Protein AF-A0A9R1C2Q3-F1 (afdb_monomer_lite)

Secondary structure (DSSP, 8-state):
--TTTTTT-SS--PPPPHHHHHHHHHHHHHHHHHHHHSSPPTT--HHHHHHHHHHHHHS--S--TT--S-TT-----

InterPro domains:
  IPR016140 Bifunctional inhibitor/plant lipid transfer protein/seed storage helical domain [PF00234] (3-60)
  IPR036312 Bifunctional inhibitor/plant lipid transfer protein/seed storage helical domain superfamily [G3DSA:1.10.110.10] (1-62)
  IPR036312 Bifunctional inhibitor/plant lipid transfer protein/seed storage helical domain superfamily [SSF47699] (1-60)

Sequence (77 aa):
MIPCKAAVAPFSPAPPTDECCRAVRELGQPCLCLLLAGPPISGADRRMLTRLPSICAATTDDDDSDLRQDVGSCTAT

Organism: Triticum turgidum subsp. durum (NCBI:txid4567)

Radius of gyration: 12.1 Å; chains: 1; bounding box: 31×23×31 Å

pLDDT: mean 70.35, std 12.09, range [43.19, 82.75]

Foldseek 3Di:
DPQCLQCFAPPHHDQGDLVRLVVDQVCDDVNLLVCLVDDDDPSGHSVSSLCSNVSSVVPDPDDDDPPPPPNDDPPDD

Structure (mmCIF, N/CA/C/O backbone):
data_AF-A0A9R1C2Q3-F1
#
_entry.id   AF-A0A9R1C2Q3-F1
#
loop_
_atom_site.group_PDB
_atom_site.id
_atom_site.type_symbol
_atom_site.label_atom_id
_atom_site.label_alt_id
_atom_site.label_comp_id
_atom_site.label_asym_id
_atom_site.label_entity_id
_atom_site.label_seq_id
_atom_site.pdbx_PDB_ins_code
_atom_site.Cartn_x
_atom_site.Cartn_y
_atom_site.Cartn_z
_atom_site.occupancy
_atom_site.B_iso_or_equiv
_atom_site.auth_seq_id
_atom_site.auth_comp_id
_atom_site.auth_asym_id
_atom_site.auth_atom_id
_atom_site.pdbx_PDB_model_num
ATOM 1 N N . MET A 1 1 ? 5.333 -7.965 5.230 1.00 53.72 1 MET A N 1
ATOM 2 C CA . MET A 1 1 ? 5.261 -6.486 5.082 1.00 53.72 1 MET A CA 1
ATOM 3 C C . MET A 1 1 ? 6.535 -5.847 4.501 1.00 53.72 1 MET A C 1
ATOM 5 O O . MET A 1 1 ? 6.712 -4.642 4.612 1.00 53.72 1 MET A O 1
ATOM 9 N N . ILE A 1 2 ? 7.421 -6.607 3.849 1.00 57.81 2 ILE A N 1
ATOM 10 C CA . ILE A 1 2 ? 8.638 -6.065 3.224 1.00 57.81 2 ILE A CA 1
ATOM 11 C C . ILE A 1 2 ? 8.464 -5.705 1.729 1.00 57.81 2 ILE A C 1
ATOM 13 O O . ILE A 1 2 ? 9.049 -4.696 1.334 1.00 57.81 2 ILE A O 1
ATOM 17 N N . PRO A 1 3 ? 7.648 -6.399 0.897 1.00 67.50 3 PRO A N 1
ATOM 18 C CA . PRO A 1 3 ? 7.755 -6.229 -0.557 1.00 67.50 3 PRO A CA 1
ATOM 19 C C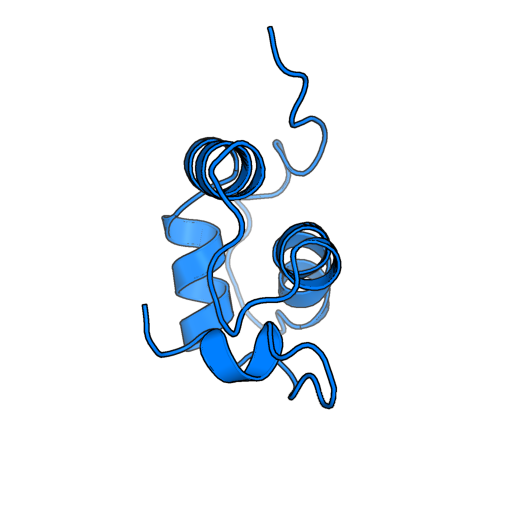 . PRO A 1 3 ? 7.299 -4.845 -1.043 1.00 67.50 3 PRO A C 1
ATOM 21 O O . PRO A 1 3 ? 7.818 -4.341 -2.030 1.00 67.50 3 PRO A O 1
ATOM 24 N N . CYS A 1 4 ? 6.397 -4.177 -0.317 1.00 75.62 4 CYS A N 1
ATOM 25 C CA . CYS A 1 4 ? 5.875 -2.868 -0.718 1.00 75.62 4 CYS A CA 1
ATOM 26 C C . CYS A 1 4 ? 6.605 -1.665 -0.124 1.00 75.62 4 CYS A C 1
ATOM 28 O O . CYS A 1 4 ? 6.289 -0.538 -0.492 1.00 75.62 4 CYS A O 1
ATOM 30 N N . LYS A 1 5 ? 7.577 -1.860 0.77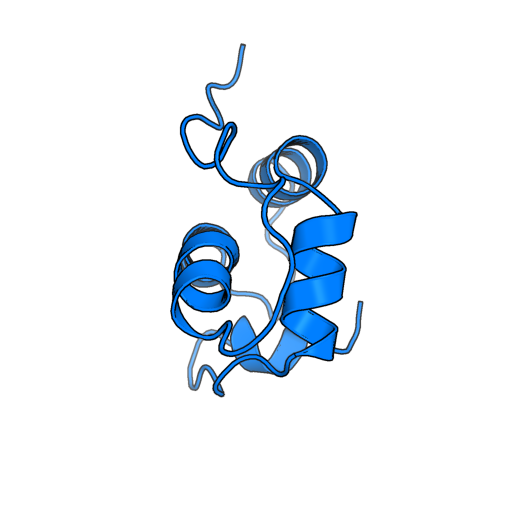9 1.00 76.31 5 LYS A N 1
ATOM 31 C CA . LYS A 1 5 ? 8.198 -0.750 1.525 1.00 76.31 5 LYS A CA 1
ATOM 32 C C . LYS A 1 5 ? 8.858 0.283 0.602 1.00 76.31 5 LYS A C 1
ATOM 34 O O . LYS A 1 5 ? 8.765 1.478 0.855 1.00 76.31 5 LYS A O 1
ATOM 39 N N . ALA A 1 6 ? 9.487 -0.178 -0.478 1.00 76.44 6 ALA A N 1
ATOM 40 C CA . ALA A 1 6 ? 10.109 0.690 -1.477 1.00 76.44 6 ALA A CA 1
ATOM 41 C C . ALA A 1 6 ? 9.072 1.459 -2.315 1.00 76.44 6 ALA A C 1
ATOM 43 O O . ALA A 1 6 ? 9.297 2.616 -2.660 1.00 76.44 6 ALA A O 1
ATOM 44 N N . ALA A 1 7 ? 7.920 0.840 -2.584 1.00 77.56 7 ALA A N 1
ATOM 45 C CA . ALA A 1 7 ? 6.826 1.460 -3.320 1.00 77.56 7 ALA A CA 1
ATOM 46 C C . ALA A 1 7 ? 6.055 2.487 -2.486 1.00 77.56 7 ALA A C 1
ATOM 48 O O . ALA A 1 7 ? 5.443 3.377 -3.055 1.00 77.56 7 ALA A O 1
ATOM 49 N N . VAL A 1 8 ? 6.105 2.404 -1.151 1.00 79.81 8 VAL A N 1
ATOM 50 C CA . VAL A 1 8 ? 5.478 3.375 -0.233 1.00 79.81 8 VAL A CA 1
ATOM 51 C C . VAL A 1 8 ? 6.471 4.344 0.401 1.00 79.81 8 VAL A C 1
ATOM 53 O O . VAL A 1 8 ? 6.136 5.017 1.374 1.00 79.81 8 VAL A O 1
ATOM 56 N N . ALA A 1 9 ? 7.697 4.424 -0.113 1.00 81.69 9 ALA A N 1
ATOM 57 C CA . ALA A 1 9 ? 8.698 5.333 0.422 1.00 81.69 9 ALA A CA 1
ATOM 58 C C . ALA A 1 9 ? 8.323 6.805 0.121 1.00 81.69 9 ALA A C 1
ATOM 60 O O . ALA A 1 9 ? 7.994 7.121 -1.022 1.00 81.69 9 ALA A O 1
ATOM 61 N N . PRO A 1 10 ? 8.411 7.726 1.102 1.00 73.12 10 PRO A N 1
ATOM 62 C CA . PRO A 1 10 ? 7.950 9.113 0.946 1.00 73.12 10 PRO A CA 1
ATOM 63 C C . PRO A 1 10 ? 8.775 9.964 -0.025 1.00 73.12 10 PRO A C 1
ATOM 65 O O . PRO A 1 10 ? 8.233 10.866 -0.653 1.00 73.12 10 PRO A O 1
ATOM 68 N N . PHE A 1 11 ? 10.078 9.700 -0.150 1.00 69.12 11 PHE A N 1
ATOM 69 C CA . PHE A 1 11 ? 10.979 10.561 -0.928 1.00 69.12 11 PHE A CA 1
ATOM 70 C C . PHE A 1 11 ? 11.397 9.981 -2.286 1.00 69.12 11 PHE A C 1
ATOM 72 O O . PHE A 1 11 ? 11.739 10.755 -3.173 1.00 69.12 11 PHE A O 1
ATOM 79 N N . SER A 1 12 ? 11.315 8.659 -2.474 1.00 61.50 12 SER A N 1
ATOM 80 C CA . SER A 1 12 ? 11.668 7.988 -3.734 1.00 61.50 12 SER A CA 1
ATOM 81 C C . SER A 1 12 ? 10.884 6.682 -3.886 1.00 61.50 12 SER A C 1
ATOM 83 O O . SER A 1 12 ? 11.421 5.615 -3.574 1.00 61.50 12 SER A O 1
ATOM 85 N N . PRO A 1 13 ? 9.613 6.736 -4.314 1.00 67.56 13 PRO A N 1
ATOM 86 C CA . PRO A 1 13 ? 8.849 5.526 -4.565 1.00 67.56 13 PRO A CA 1
ATOM 87 C C . PRO A 1 13 ? 9.461 4.755 -5.739 1.00 67.56 13 PRO A C 1
ATOM 89 O O . PRO A 1 13 ? 9.466 5.228 -6.875 1.00 67.56 13 PRO A O 1
ATOM 92 N N . ALA A 1 14 ? 9.991 3.566 -5.460 1.00 76.75 14 ALA A N 1
ATOM 93 C CA . ALA A 1 14 ? 10.360 2.617 -6.503 1.00 76.75 14 ALA A CA 1
ATOM 94 C C . ALA A 1 14 ? 9.084 2.023 -7.132 1.00 76.75 14 ALA A C 1
ATOM 96 O O . ALA A 1 14 ? 8.058 1.942 -6.446 1.00 76.75 14 ALA A O 1
ATOM 97 N N . PRO A 1 15 ? 9.113 1.585 -8.404 1.00 76.50 15 PRO A N 1
ATOM 98 C CA . PRO A 1 15 ? 7.993 0.839 -8.967 1.00 76.50 15 PRO A CA 1
ATOM 99 C C . PRO A 1 15 ? 7.701 -0.398 -8.095 1.00 76.50 15 PRO A C 1
ATOM 101 O O . PRO A 1 15 ? 8.646 -1.078 -7.676 1.00 76.50 15 PRO A O 1
ATOM 104 N N . PRO A 1 16 ? 6.426 -0.680 -7.764 1.00 79.38 16 PRO A N 1
ATOM 105 C CA . PRO A 1 16 ? 6.080 -1.873 -7.006 1.00 79.38 16 PRO A CA 1
ATOM 106 C C . PRO A 1 16 ? 6.432 -3.128 -7.808 1.00 79.38 16 PRO A C 1
ATOM 108 O O . PRO A 1 16 ? 6.262 -3.173 -9.024 1.00 79.38 16 PRO A O 1
ATOM 111 N N . THR A 1 17 ? 6.939 -4.146 -7.117 1.00 82.75 17 THR A N 1
ATOM 112 C CA . THR A 1 17 ? 7.160 -5.471 -7.701 1.00 82.75 17 THR A CA 1
ATOM 113 C C . THR A 1 17 ? 5.843 -6.234 -7.798 1.00 82.75 17 THR A C 1
ATOM 115 O O . THR A 1 17 ? 4.898 -5.937 -7.062 1.00 82.75 17 THR A O 1
ATOM 118 N N . ASP A 1 18 ? 5.792 -7.262 -8.645 1.00 81.31 18 ASP A N 1
ATOM 119 C CA . ASP A 1 18 ? 4.594 -8.100 -8.750 1.00 81.31 18 ASP A CA 1
ATOM 120 C C . ASP A 1 18 ? 4.216 -8.744 -7.402 1.00 81.31 18 ASP A C 1
ATOM 122 O O . ASP A 1 18 ? 3.063 -8.684 -6.987 1.00 81.31 18 ASP A O 1
ATOM 126 N N . GLU A 1 19 ? 5.204 -9.201 -6.625 1.00 81.38 19 GLU A N 1
ATOM 127 C CA . GLU A 1 19 ? 5.005 -9.686 -5.250 1.00 81.38 19 GLU A CA 1
ATOM 128 C C . GLU A 1 19 ? 4.336 -8.650 -4.332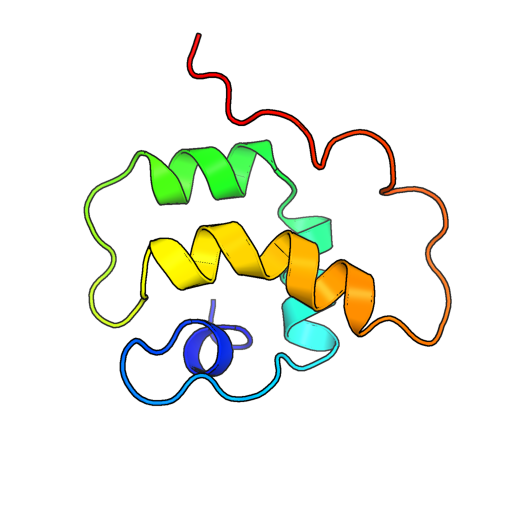 1.00 81.38 19 GLU A C 1
ATOM 130 O O . GLU A 1 19 ? 3.479 -8.990 -3.513 1.00 81.38 19 GLU A O 1
ATOM 135 N N . CYS A 1 20 ? 4.706 -7.369 -4.455 1.00 82.62 20 CYS A N 1
ATOM 136 C CA . CYS A 1 20 ? 4.045 -6.305 -3.706 1.00 82.62 20 CYS A CA 1
ATOM 137 C C . CYS A 1 20 ? 2.5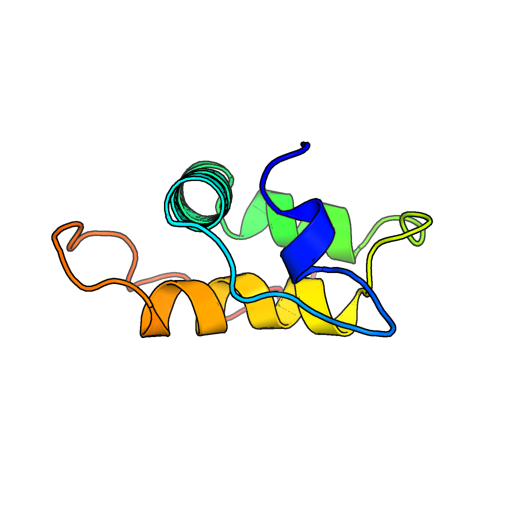86 -6.160 -4.144 1.00 82.62 20 CYS A C 1
ATOM 139 O O . CYS A 1 20 ? 1.694 -6.079 -3.300 1.00 82.62 20 CYS A O 1
ATOM 141 N N . CYS A 1 21 ? 2.332 -6.153 -5.449 1.00 82.12 21 CYS A N 1
ATOM 142 C CA . CYS A 1 21 ? 0.985 -6.000 -5.974 1.00 82.12 21 CYS A CA 1
ATOM 143 C C . CYS A 1 21 ? 0.090 -7.195 -5.651 1.00 82.12 21 CYS A C 1
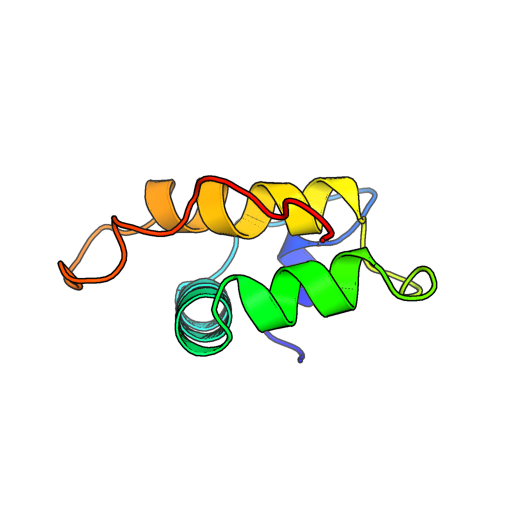ATOM 145 O O . CYS A 1 21 ? -1.060 -6.999 -5.265 1.00 82.12 21 CYS A O 1
ATOM 147 N N . ARG A 1 22 ? 0.624 -8.416 -5.689 1.00 81.56 22 ARG A N 1
ATOM 148 C CA . ARG A 1 22 ? -0.051 -9.627 -5.219 1.00 81.56 22 ARG A CA 1
ATOM 149 C C . ARG A 1 22 ? -0.418 -9.522 -3.746 1.00 81.56 22 ARG A C 1
ATOM 151 O O . ARG A 1 22 ? -1.572 -9.737 -3.406 1.00 81.56 22 ARG A O 1
ATOM 158 N N . ALA A 1 23 ? 0.508 -9.079 -2.895 1.00 80.75 23 ALA A N 1
ATOM 159 C CA . ALA A 1 23 ? 0.220 -8.860 -1.481 1.00 80.75 23 ALA A CA 1
ATOM 160 C C . ALA A 1 23 ? -0.840 -7.768 -1.255 1.00 80.75 23 ALA A C 1
ATOM 162 O O . ALA A 1 23 ? -1.666 -7.904 -0.362 1.00 80.75 23 ALA A O 1
ATOM 163 N N . VAL A 1 24 ? -0.845 -6.691 -2.048 1.00 80.12 24 VAL A N 1
ATOM 164 C CA . VAL A 1 24 ? -1.874 -5.633 -1.986 1.00 80.12 24 VAL A CA 1
ATOM 165 C C . VAL A 1 24 ? -3.247 -6.170 -2.403 1.00 80.12 24 VAL A C 1
ATOM 167 O O . VAL A 1 24 ? -4.240 -5.849 -1.753 1.00 80.12 24 VAL A O 1
ATOM 170 N N . ARG A 1 25 ? -3.299 -7.005 -3.449 1.00 76.81 25 ARG A N 1
ATOM 171 C CA . ARG A 1 25 ? -4.518 -7.680 -3.919 1.00 76.81 25 ARG A CA 1
ATOM 172 C C . ARG A 1 25 ? -5.051 -8.672 -2.883 1.00 76.81 25 ARG A C 1
ATOM 174 O O . ARG A 1 25 ? -6.217 -8.585 -2.521 1.00 76.81 25 ARG A O 1
ATOM 181 N N . GLU A 1 26 ? -4.189 -9.541 -2.356 1.00 79.44 26 GLU A N 1
ATOM 182 C CA . GLU A 1 26 ? -4.525 -10.527 -1.317 1.00 79.44 26 GLU A CA 1
ATOM 183 C C . GLU A 1 26 ? -4.933 -9.868 0.011 1.00 79.44 26 GLU A C 1
ATOM 185 O O . GLU A 1 26 ? -5.812 -10.370 0.706 1.00 79.44 26 GLU A O 1
ATOM 190 N N . LEU A 1 27 ? -4.324 -8.730 0.367 1.00 78.38 27 LEU A N 1
ATOM 191 C CA . LEU A 1 27 ? -4.692 -7.960 1.557 1.00 78.38 27 LEU A CA 1
ATOM 192 C C . LEU A 1 27 ? -6.086 -7.329 1.413 1.00 78.38 27 LEU A C 1
ATOM 194 O O . LEU A 1 27 ? -6.818 -7.221 2.395 1.00 78.38 27 LEU A O 1
ATOM 198 N N . GLY A 1 28 ? -6.449 -6.919 0.197 1.00 74.94 28 GLY A N 1
ATOM 199 C CA . GLY A 1 28 ? -7.738 -6.315 -0.114 1.00 74.94 28 GLY A CA 1
ATOM 200 C C . GLY A 1 28 ? -7.917 -4.889 0.426 1.00 74.94 28 GLY A C 1
ATOM 201 O O . GLY A 1 28 ? -7.180 -4.389 1.283 1.00 74.94 28 GLY A O 1
ATOM 202 N N . GLN A 1 29 ? -8.949 -4.216 -0.085 1.00 72.38 29 GLN A N 1
ATOM 203 C CA . GLN A 1 29 ? -9.352 -2.867 0.325 1.00 72.38 29 GLN A CA 1
ATOM 204 C C . GLN A 1 29 ? -9.626 -2.701 1.825 1.00 72.38 29 GLN A C 1
ATOM 206 O O . GLN A 1 29 ? -9.055 -1.773 2.399 1.00 72.38 29 GLN A O 1
ATOM 211 N N . PRO A 1 30 ? -10.409 -3.559 2.513 1.00 75.69 30 PRO A N 1
ATOM 212 C CA . PRO A 1 30 ? -10.763 -3.307 3.912 1.00 75.69 30 PRO A CA 1
ATOM 213 C C . PRO A 1 30 ? -9.535 -3.269 4.834 1.00 75.69 30 PRO A C 1
ATOM 215 O O . PRO A 1 30 ? -9.431 -2.388 5.690 1.00 75.69 30 PRO A O 1
ATOM 218 N N . CYS A 1 31 ? -8.550 -4.148 4.627 1.00 76.31 31 CYS A N 1
ATOM 219 C CA . CYS A 1 31 ? -7.304 -4.101 5.394 1.00 76.31 31 CYS A CA 1
ATOM 220 C C . CYS A 1 31 ? -6.440 -2.879 5.048 1.00 76.31 31 CYS A C 1
ATOM 222 O O . CYS A 1 31 ? -5.839 -2.291 5.949 1.00 76.31 31 CYS A O 1
ATOM 224 N N . LEU A 1 32 ? -6.393 -2.453 3.781 1.00 77.69 32 LEU A N 1
ATOM 225 C CA . LEU A 1 32 ? -5.699 -1.221 3.388 1.00 77.69 32 LEU A CA 1
ATOM 226 C C . LEU A 1 32 ? -6.354 0.031 3.982 1.00 77.69 32 LEU A C 1
ATOM 228 O O . LEU A 1 32 ? -5.644 0.901 4.486 1.00 77.69 32 LEU A O 1
ATOM 232 N N . CYS A 1 33 ? -7.686 0.110 3.995 1.00 77.94 33 CYS A N 1
ATOM 233 C CA . CYS A 1 33 ? -8.417 1.213 4.616 1.00 77.94 33 CYS A CA 1
ATOM 234 C C . CYS A 1 33 ? -8.151 1.277 6.130 1.00 77.94 33 CYS A C 1
ATOM 236 O O . CYS A 1 33 ? -7.965 2.367 6.665 1.00 77.94 33 CYS A O 1
ATOM 238 N N . LEU A 1 34 ? -8.049 0.135 6.823 1.00 81.00 34 LEU A N 1
ATOM 239 C CA . LEU A 1 34 ? -7.677 0.096 8.245 1.00 81.00 34 LEU A CA 1
ATOM 240 C C . LEU A 1 34 ? -6.243 0.588 8.490 1.00 81.00 34 LEU A C 1
ATOM 242 O O . LEU A 1 34 ? -6.009 1.367 9.415 1.00 81.00 34 LEU A O 1
ATOM 246 N N . LEU A 1 35 ? -5.289 0.205 7.636 1.00 78.44 35 LEU A N 1
ATOM 247 C CA . LEU A 1 35 ? -3.915 0.727 7.686 1.00 78.44 35 LEU A CA 1
ATOM 248 C C . LEU A 1 35 ? -3.876 2.242 7.448 1.00 78.44 35 LEU A C 1
ATOM 250 O O . LEU A 1 35 ? -3.101 2.958 8.079 1.00 78.44 35 LEU A O 1
ATOM 254 N N . LEU A 1 36 ? -4.738 2.730 6.556 1.00 78.00 36 LEU A N 1
ATOM 255 C CA . LEU A 1 36 ? -4.906 4.145 6.250 1.00 78.00 36 LEU A CA 1
ATOM 256 C C . LEU A 1 36 ? -5.687 4.914 7.309 1.00 78.00 36 LEU A C 1
ATOM 258 O O . LEU A 1 36 ? -5.531 6.128 7.348 1.00 78.00 36 LEU A O 1
ATOM 262 N N . ALA A 1 37 ? -6.513 4.271 8.132 1.00 81.88 37 ALA A N 1
ATOM 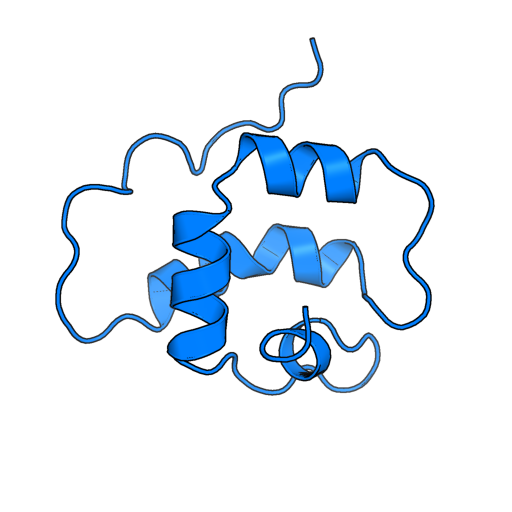263 C CA . ALA A 1 37 ? -7.219 4.881 9.259 1.00 81.88 37 ALA A CA 1
ATOM 264 C C . ALA A 1 37 ? -6.351 4.912 10.528 1.00 81.88 37 ALA A C 1
ATOM 266 O O . ALA A 1 37 ? -6.501 5.802 11.363 1.00 81.88 37 ALA A O 1
ATOM 267 N N . GLY A 1 38 ? -5.404 3.979 10.642 1.00 78.00 38 GLY A N 1
ATOM 268 C CA . GLY A 1 38 ? -4.484 3.870 11.765 1.00 78.00 38 GLY A CA 1
ATOM 269 C C . GLY A 1 38 ? -3.493 5.038 11.923 1.00 78.00 38 GLY A C 1
ATOM 270 O O . GLY A 1 38 ? -3.450 5.982 11.119 1.00 78.00 38 GLY A O 1
ATOM 271 N N . PRO A 1 39 ? -2.678 4.998 12.992 1.00 77.94 39 PRO A N 1
ATOM 272 C CA . PRO A 1 39 ? -1.587 5.943 13.196 1.00 77.94 39 PRO A CA 1
ATOM 273 C C . PRO A 1 39 ? -0.569 5.873 12.044 1.00 77.94 39 PRO A C 1
ATOM 275 O O . PRO A 1 39 ? -0.401 4.821 11.424 1.00 77.94 39 PRO A O 1
ATOM 278 N N . PRO A 1 40 ? 0.112 6.990 11.729 1.00 74.38 40 PRO A N 1
ATOM 279 C CA . PRO A 1 40 ? 1.060 7.043 10.623 1.00 74.38 40 PRO A CA 1
ATOM 280 C C . PRO A 1 40 ? 2.166 5.999 10.809 1.00 74.38 40 PRO A C 1
ATOM 282 O O . PRO A 1 40 ? 2.864 5.979 11.823 1.00 74.38 40 PRO A O 1
ATOM 285 N N . ILE A 1 41 ? 2.324 5.133 9.810 1.00 75.31 41 ILE A N 1
ATOM 286 C CA . ILE A 1 41 ? 3.343 4.088 9.812 1.00 75.31 41 ILE A CA 1
ATOM 287 C C . ILE A 1 41 ? 4.671 4.746 9.437 1.00 75.31 41 ILE A C 1
ATOM 289 O O . ILE A 1 41 ? 4.832 5.284 8.341 1.00 75.31 41 ILE A O 1
ATOM 293 N N . SER A 1 42 ? 5.626 4.735 10.364 1.00 76.56 42 SER A N 1
ATOM 294 C CA . SER A 1 42 ? 6.928 5.364 10.154 1.00 76.56 42 SER A CA 1
ATOM 295 C C . SER A 1 42 ? 7.654 4.717 8.967 1.00 76.56 42 SER A C 1
ATOM 297 O O . SER A 1 42 ? 7.849 3.501 8.933 1.00 76.56 42 SER A O 1
ATOM 299 N N . GLY A 1 43 ? 8.038 5.526 7.977 1.00 72.81 43 GLY A N 1
ATOM 300 C CA . GLY A 1 43 ? 8.663 5.046 6.741 1.00 72.81 43 GLY A CA 1
ATOM 301 C C . GLY A 1 43 ? 7.693 4.583 5.648 1.00 72.81 43 GLY A C 1
ATOM 302 O O . GLY A 1 43 ? 8.156 3.989 4.676 1.00 72.81 43 GLY A O 1
ATOM 303 N N . ALA A 1 44 ? 6.392 4.860 5.781 1.00 77.12 44 ALA A N 1
ATOM 304 C CA . ALA A 1 44 ? 5.409 4.655 4.725 1.00 77.12 44 ALA A CA 1
ATOM 305 C C . ALA A 1 44 ? 4.599 5.937 4.468 1.00 77.12 44 ALA A C 1
ATOM 307 O O . ALA A 1 44 ? 4.082 6.564 5.394 1.00 77.12 44 ALA A O 1
ATOM 308 N N . ASP A 1 45 ? 4.482 6.333 3.204 1.00 81.62 45 ASP A N 1
ATOM 309 C CA . ASP A 1 45 ? 3.725 7.511 2.802 1.00 81.62 45 ASP A CA 1
ATOM 310 C C . ASP A 1 45 ? 2.248 7.167 2.601 1.00 81.62 45 ASP A C 1
ATOM 312 O O . ASP A 1 45 ? 1.874 6.370 1.742 1.00 81.62 45 ASP A O 1
ATOM 316 N N . ARG A 1 46 ? 1.387 7.799 3.399 1.00 78.31 46 ARG A N 1
ATOM 317 C CA . ARG A 1 46 ? -0.061 7.549 3.407 1.00 78.31 46 ARG A CA 1
ATOM 318 C C . ARG A 1 46 ? -0.714 7.864 2.053 1.00 78.31 46 ARG A C 1
ATOM 320 O O . ARG A 1 46 ? -1.670 7.195 1.677 1.00 78.31 46 ARG A O 1
ATOM 327 N N . ARG A 1 47 ? -0.189 8.842 1.301 1.00 78.88 47 ARG A N 1
ATOM 328 C CA . ARG A 1 47 ? -0.662 9.174 -0.056 1.00 78.88 47 ARG A CA 1
ATOM 329 C C . ARG A 1 47 ? -0.201 8.140 -1.075 1.00 78.88 47 ARG A C 1
ATOM 331 O O . ARG A 1 47 ? -0.867 7.934 -2.084 1.00 78.88 47 ARG A O 1
ATOM 338 N N . MET A 1 48 ? 0.937 7.506 -0.827 1.00 79.25 48 MET A N 1
ATOM 339 C CA . MET A 1 48 ? 1.423 6.422 -1.666 1.00 79.25 48 MET A CA 1
ATOM 340 C C . MET A 1 48 ? 0.675 5.113 -1.381 1.00 79.25 48 MET A C 1
ATOM 342 O O . MET A 1 48 ? 0.329 4.404 -2.321 1.00 79.25 48 MET A O 1
ATOM 346 N N . LEU A 1 49 ? 0.310 4.839 -0.121 1.00 80.31 49 LEU A N 1
ATOM 347 C CA . LEU A 1 49 ? -0.554 3.705 0.243 1.00 80.31 49 LEU A CA 1
ATOM 348 C C . LEU A 1 49 ? -1.933 3.771 -0.422 1.00 80.31 49 LEU A C 1
ATOM 350 O O . LEU A 1 49 ? -2.419 2.747 -0.888 1.00 80.31 49 LEU A O 1
ATOM 354 N N . THR A 1 50 ? -2.562 4.949 -0.503 1.00 79.75 50 THR A N 1
ATOM 355 C CA . THR A 1 50 ? -3.845 5.093 -1.219 1.00 79.75 50 THR A CA 1
ATOM 356 C C . THR A 1 50 ? -3.705 4.923 -2.727 1.00 79.75 50 THR A C 1
ATOM 358 O O . THR A 1 50 ? -4.658 4.516 -3.385 1.00 79.75 50 THR A O 1
ATOM 361 N N . ARG A 1 51 ? -2.529 5.222 -3.291 1.00 79.50 51 ARG A N 1
ATOM 362 C CA . ARG A 1 51 ? -2.249 5.057 -4.723 1.00 79.50 51 ARG A CA 1
ATOM 363 C C . ARG A 1 51 ? -1.789 3.649 -5.086 1.00 79.50 51 ARG A C 1
ATOM 365 O O . ARG A 1 51 ? -1.970 3.259 -6.234 1.00 79.50 51 ARG A O 1
ATOM 372 N N . LEU A 1 52 ? -1.245 2.871 -4.150 1.00 79.00 52 LEU A N 1
ATOM 373 C CA . LEU A 1 52 ? -0.776 1.502 -4.394 1.00 79.00 52 LEU A CA 1
ATOM 374 C C . LEU A 1 52 ? -1.795 0.618 -5.133 1.00 79.00 52 LEU A C 1
ATOM 376 O O . LEU A 1 52 ? -1.398 0.033 -6.137 1.00 79.00 52 LEU A O 1
ATOM 380 N N . PRO A 1 53 ? -3.083 0.543 -4.733 1.00 77.81 53 PRO A N 1
ATOM 381 C CA . PRO A 1 53 ? -4.071 -0.260 -5.453 1.00 77.81 53 PRO A CA 1
ATOM 382 C C . PRO A 1 53 ? -4.208 0.169 -6.917 1.00 77.81 53 PRO A C 1
ATOM 384 O O . PRO A 1 53 ? -4.206 -0.668 -7.812 1.00 77.81 53 PRO A O 1
ATOM 387 N N . SER A 1 54 ? -4.252 1.481 -7.169 1.00 78.94 54 SER A N 1
ATOM 388 C CA . SER A 1 54 ? -4.336 2.028 -8.528 1.00 78.94 54 SER A CA 1
ATOM 389 C C . SER A 1 54 ? -3.056 1.827 -9.347 1.00 78.94 54 SER A C 1
ATOM 391 O O . SER A 1 54 ? -3.140 1.565 -10.541 1.00 78.94 54 SER A O 1
ATOM 393 N N . ILE A 1 55 ? -1.876 1.906 -8.722 1.00 79.56 55 ILE A N 1
ATOM 394 C CA . ILE A 1 55 ? -0.586 1.672 -9.387 1.00 79.56 55 ILE A CA 1
ATOM 395 C C . ILE A 1 55 ? -0.455 0.189 -9.744 1.00 79.56 55 ILE A C 1
ATOM 397 O O . ILE A 1 55 ? -0.135 -0.134 -10.879 1.00 79.56 55 ILE A O 1
ATOM 401 N N . CYS A 1 56 ? -0.781 -0.707 -8.814 1.00 80.06 56 CYS A N 1
ATOM 402 C CA . CYS A 1 56 ? -0.745 -2.148 -9.040 1.00 80.06 56 CYS A CA 1
ATOM 403 C C . CYS A 1 56 ? -1.768 -2.626 -10.077 1.00 80.06 56 CYS A C 1
ATOM 405 O O . CYS A 1 56 ? -1.488 -3.556 -10.828 1.00 80.06 56 CYS A O 1
ATOM 407 N N . ALA A 1 57 ? -2.925 -1.965 -10.176 1.00 74.19 57 ALA A N 1
ATOM 408 C CA . ALA A 1 57 ? -3.882 -2.206 -11.254 1.00 74.19 57 ALA A CA 1
ATOM 409 C C . ALA A 1 57 ? -3.349 -1.779 -12.636 1.00 74.19 57 ALA A C 1
ATOM 411 O O . ALA A 1 57 ? -3.772 -2.333 -13.645 1.00 74.19 57 ALA A O 1
ATOM 412 N N . ALA A 1 58 ? -2.426 -0.812 -12.689 1.00 69.00 58 ALA A N 1
ATOM 413 C CA . ALA A 1 58 ? -1.814 -0.336 -13.929 1.00 69.00 58 ALA A CA 1
ATOM 414 C C . ALA A 1 58 ? -0.570 -1.141 -14.348 1.00 69.00 58 ALA A C 1
ATOM 416 O O . ALA A 1 58 ? -0.224 -1.131 -15.524 1.00 69.00 58 ALA A O 1
ATOM 417 N N . THR A 1 59 ? 0.105 -1.823 -13.415 1.00 61.75 59 THR A N 1
ATOM 418 C CA . THR A 1 59 ? 1.341 -2.589 -13.680 1.00 61.75 59 THR A CA 1
ATOM 419 C C . THR A 1 59 ? 1.114 -4.081 -13.929 1.00 61.75 59 THR A C 1
ATOM 421 O O . THR A 1 59 ? 2.087 -4.820 -14.029 1.00 61.75 59 THR A O 1
ATOM 424 N N . THR A 1 60 ? -0.136 -4.544 -13.987 1.00 54.94 60 THR A N 1
ATOM 425 C CA . THR A 1 60 ? -0.439 -5.965 -14.219 1.00 54.94 60 THR A CA 1
ATOM 426 C C . THR A 1 60 ? -0.565 -6.225 -15.721 1.00 54.94 60 THR A C 1
ATOM 428 O O . THR A 1 60 ? -1.659 -6.182 -16.277 1.00 54.94 60 THR A O 1
ATOM 431 N N . ASP A 1 61 ? 0.571 -6.460 -16.375 1.00 47.84 61 ASP A N 1
ATOM 432 C CA . ASP A 1 61 ? 0.624 -7.430 -17.471 1.00 47.84 61 ASP A CA 1
ATOM 433 C C . ASP A 1 61 ? 0.507 -8.822 -16.807 1.00 47.84 61 ASP A C 1
ATOM 435 O O . ASP A 1 61 ? 1.257 -9.107 -15.877 1.00 47.84 61 ASP A O 1
ATOM 439 N N . ASP A 1 62 ? -0.438 -9.647 -17.265 1.00 50.84 62 ASP A N 1
ATOM 440 C CA . ASP A 1 62 ? -0.749 -11.033 -16.848 1.00 50.84 62 ASP A CA 1
ATOM 441 C C . ASP A 1 62 ? -1.646 -11.292 -15.599 1.00 50.84 62 ASP A C 1
ATOM 443 O O . ASP A 1 62 ? -1.233 -11.244 -14.443 1.00 50.84 62 ASP A O 1
ATOM 447 N N . ASP A 1 63 ? -2.905 -11.635 -15.922 1.00 49.59 63 ASP A N 1
ATOM 448 C CA . ASP A 1 63 ? -3.795 -12.660 -15.332 1.00 49.59 63 ASP A CA 1
ATOM 449 C C . ASP A 1 63 ? -4.190 -12.603 -13.834 1.00 49.59 63 ASP A C 1
ATOM 451 O O . ASP A 1 63 ? -3.715 -13.375 -13.007 1.00 49.59 63 ASP A O 1
ATOM 455 N N . ASP A 1 64 ? -5.170 -11.753 -13.496 1.00 46.78 64 ASP A N 1
ATOM 456 C CA . ASP A 1 64 ? -6.229 -12.098 -12.524 1.00 46.78 64 ASP A CA 1
ATOM 457 C C . ASP A 1 64 ? -7.459 -11.190 -12.731 1.00 46.78 64 ASP A C 1
ATOM 459 O O . ASP A 1 64 ? -7.441 -9.986 -12.464 1.00 46.78 64 ASP A O 1
ATOM 463 N N . SER A 1 65 ? -8.530 -11.764 -13.282 1.00 49.38 65 SER A N 1
ATOM 464 C CA . SER A 1 65 ? -9.722 -11.055 -13.771 1.00 49.38 65 SER A CA 1
ATOM 465 C C . SER A 1 65 ? -10.865 -10.955 -12.746 1.00 49.38 65 SER A C 1
ATOM 467 O O . SER A 1 65 ? -12.010 -10.769 -13.153 1.00 49.38 65 SER A O 1
ATOM 469 N N . ASP A 1 66 ? -10.594 -11.042 -11.436 1.00 51.66 66 ASP A N 1
ATOM 470 C CA . ASP A 1 66 ? -11.654 -11.028 -10.404 1.00 51.66 66 ASP A CA 1
ATOM 471 C C . ASP A 1 66 ? -11.528 -9.918 -9.334 1.00 51.66 66 ASP A C 1
ATOM 473 O O . ASP A 1 66 ? -12.351 -9.830 -8.434 1.00 51.66 66 ASP A O 1
ATOM 477 N N . LEU A 1 67 ? -10.576 -8.978 -9.429 1.00 51.84 67 LEU A N 1
ATOM 478 C CA . LEU A 1 67 ? -10.465 -7.860 -8.464 1.00 51.84 67 LEU A CA 1
ATOM 479 C C . LEU A 1 67 ? -10.782 -6.484 -9.073 1.00 51.84 67 LEU A C 1
ATOM 481 O O . LEU A 1 67 ? -10.079 -5.498 -8.850 1.00 51.84 67 LEU A O 1
ATOM 485 N N . ARG A 1 68 ? -11.849 -6.387 -9.873 1.00 52.56 68 ARG A N 1
ATOM 486 C CA . ARG A 1 68 ? -12.293 -5.111 -10.479 1.00 52.56 68 ARG A CA 1
ATOM 487 C C . ARG A 1 68 ? -13.499 -4.458 -9.797 1.00 52.56 68 ARG A C 1
ATOM 489 O O . ARG A 1 68 ? -14.009 -3.483 -10.342 1.00 52.56 68 ARG A O 1
ATOM 496 N N . GLN A 1 69 ? -13.961 -4.937 -8.637 1.00 50.09 69 GLN A N 1
ATOM 497 C CA . GLN A 1 69 ? -15.215 -4.437 -8.044 1.00 50.09 69 GLN A CA 1
ATOM 498 C C . GLN A 1 69 ? -15.110 -3.623 -6.749 1.00 50.09 69 GLN A C 1
ATOM 500 O O . GLN A 1 69 ? -16.130 -3.085 -6.339 1.00 50.09 69 GLN A O 1
ATOM 505 N N . ASP A 1 70 ? -13.927 -3.417 -6.158 1.00 46.84 70 ASP A N 1
ATOM 506 C CA . ASP A 1 70 ? -13.850 -2.661 -4.889 1.00 46.84 70 ASP A CA 1
ATOM 507 C C . ASP A 1 70 ? -12.827 -1.511 -4.870 1.00 46.84 70 ASP A C 1
ATOM 509 O O . ASP A 1 70 ? -12.513 -0.960 -3.829 1.00 46.84 70 ASP A O 1
ATOM 513 N N . VAL A 1 71 ? -12.312 -1.048 -6.013 1.00 52.84 71 VAL A N 1
ATOM 514 C CA . VAL A 1 71 ? -11.376 0.106 -6.065 1.00 52.84 71 VAL A CA 1
ATOM 515 C C . VAL A 1 71 ? -12.077 1.469 -5.858 1.00 52.84 71 VAL A C 1
ATOM 517 O O . VAL A 1 71 ? -11.727 2.470 -6.479 1.00 52.84 71 VAL A O 1
ATOM 520 N N . GLY A 1 72 ? -13.133 1.513 -5.043 1.00 52.81 72 GLY A N 1
ATOM 521 C CA . GLY A 1 72 ? -14.133 2.580 -5.100 1.00 52.81 72 GLY A CA 1
ATOM 522 C C . GLY A 1 72 ? -14.375 3.377 -3.827 1.00 52.81 72 GLY A C 1
ATOM 523 O O . GLY A 1 72 ? -14.688 4.562 -3.931 1.00 52.81 72 GLY A O 1
ATOM 524 N N . SER A 1 73 ? -14.271 2.804 -2.626 1.00 53.41 73 SER A N 1
ATOM 525 C CA . SER A 1 73 ? -14.626 3.569 -1.426 1.00 53.41 73 SER A CA 1
ATOM 526 C C . SER A 1 73 ? -14.133 2.935 -0.134 1.00 53.41 73 SER A C 1
ATOM 528 O O . SER A 1 73 ? -14.835 2.160 0.505 1.00 53.41 73 SER A O 1
ATOM 530 N N . CYS A 1 74 ? -12.998 3.427 0.367 1.00 59.25 74 CYS A N 1
ATOM 531 C CA . CYS A 1 74 ? -12.818 3.557 1.813 1.00 59.25 74 CYS A CA 1
ATOM 532 C C . CYS A 1 74 ? -13.818 4.607 2.355 1.00 59.25 74 CYS A C 1
ATOM 534 O O . CYS A 1 74 ? -13.412 5.643 2.881 1.00 59.25 74 CYS A O 1
ATOM 536 N N . THR A 1 75 ? -15.128 4.413 2.184 1.00 52.91 75 THR A N 1
ATOM 537 C CA . THR A 1 75 ? -16.126 5.168 2.942 1.00 52.91 75 THR A CA 1
ATOM 538 C C . THR A 1 75 ? -16.097 4.617 4.352 1.00 52.91 75 THR A C 1
ATOM 540 O O . THR A 1 75 ? -16.621 3.539 4.619 1.00 52.91 75 THR A O 1
ATOM 543 N N . ALA A 1 76 ? -15.428 5.349 5.240 1.00 48.44 76 ALA A N 1
ATOM 544 C CA . ALA A 1 76 ? -15.594 5.185 6.673 1.00 48.44 76 ALA A CA 1
ATOM 545 C C . ALA A 1 76 ? -17.101 5.255 6.983 1.00 48.44 76 ALA A C 1
ATOM 547 O O . ALA A 1 76 ? -17.717 6.299 6.767 1.00 48.44 76 ALA A O 1
ATOM 548 N N . THR A 1 77 ? -17.689 4.126 7.384 1.00 43.19 77 THR A N 1
ATOM 549 C CA . THR A 1 77 ? -18.990 4.100 8.068 1.00 43.19 77 THR A CA 1
ATOM 550 C C . THR A 1 77 ? -18.765 4.407 9.537 1.00 43.19 77 THR A C 1
ATOM 552 O O . THR A 1 77 ? -17.768 3.883 10.087 1.00 43.19 77 THR A O 1
#